Protein AF-A0A945SU38-F1 (afdb_monomer_lite)

Radius of gyration: 23.71 Å; chains: 1; bounding box: 66×32×72 Å

Structure (mmCIF, N/CA/C/O backbone):
data_AF-A0A945SU38-F1
#
_entry.id   AF-A0A945SU38-F1
#
loop_
_atom_site.group_PDB
_atom_site.id
_atom_site.type_symbol
_atom_site.label_atom_id
_atom_site.label_alt_id
_atom_site.label_comp_id
_atom_site.label_asym_id
_atom_site.label_entity_id
_atom_site.label_seq_id
_atom_site.pdbx_PDB_ins_code
_atom_site.Cartn_x
_atom_site.Cartn_y
_atom_site.Cartn_z
_atom_site.occupancy
_atom_site.B_iso_or_equiv
_atom_site.auth_seq_id
_atom_site.auth_comp_id
_atom_site.auth_asym_id
_atom_site.auth_atom_id
_atom_site.pdbx_PDB_model_num
ATOM 1 N N . LEU A 1 1 ? 12.586 0.109 9.375 1.00 73.56 1 LEU A N 1
ATOM 2 C CA . LEU A 1 1 ? 11.855 -1.048 8.791 1.00 73.56 1 LEU A CA 1
ATOM 3 C C . LEU A 1 1 ? 10.737 -1.451 9.743 1.00 73.56 1 LEU A C 1
ATOM 5 O O . LEU A 1 1 ? 11.030 -1.675 10.912 1.00 73.56 1 LEU A O 1
ATOM 9 N N . ALA A 1 2 ? 9.494 -1.556 9.264 1.00 82.56 2 ALA A N 1
ATOM 10 C CA . ALA A 1 2 ? 8.309 -1.720 10.116 1.00 82.56 2 ALA A CA 1
ATOM 11 C C . ALA A 1 2 ? 8.380 -2.926 11.078 1.00 82.56 2 ALA A C 1
ATOM 13 O O . ALA A 1 2 ? 8.152 -2.766 12.270 1.00 82.56 2 ALA A O 1
ATOM 14 N N . ASN A 1 3 ? 8.814 -4.101 10.603 1.00 87.81 3 ASN A N 1
ATOM 15 C CA . ASN A 1 3 ? 8.946 -5.307 11.443 1.00 87.81 3 ASN A CA 1
ATOM 16 C C . ASN A 1 3 ? 10.074 -5.239 12.494 1.00 87.81 3 ASN A C 1
ATOM 18 O O . ASN A 1 3 ? 10.156 -6.114 13.349 1.00 87.81 3 ASN A O 1
ATOM 22 N N . LEU A 1 4 ? 10.951 -4.231 12.431 1.00 87.31 4 LEU A N 1
ATOM 23 C CA . LEU A 1 4 ? 12.002 -3.990 13.429 1.00 87.31 4 LEU A CA 1
ATOM 24 C C . LEU A 1 4 ? 11.643 -2.852 14.394 1.00 87.31 4 LEU A C 1
ATOM 26 O O . LEU A 1 4 ? 12.387 -2.609 15.340 1.00 87.31 4 LEU A O 1
ATOM 30 N N . ASN A 1 5 ? 10.534 -2.142 14.162 1.00 89.69 5 ASN A N 1
ATOM 31 C CA . ASN A 1 5 ? 10.058 -1.113 15.076 1.00 89.69 5 ASN A CA 1
ATOM 32 C C . ASN A 1 5 ? 9.387 -1.799 16.286 1.00 89.69 5 ASN A C 1
ATOM 34 O O . ASN A 1 5 ? 8.390 -2.498 16.091 1.00 89.69 5 ASN A O 1
ATOM 38 N N . PRO A 1 6 ? 9.878 -1.606 17.528 1.00 89.12 6 PRO A N 1
ATOM 39 C CA . PRO A 1 6 ? 9.329 -2.278 18.709 1.00 89.12 6 PRO A CA 1
ATOM 40 C C . PRO A 1 6 ? 7.849 -1.970 18.962 1.00 89.12 6 PRO A C 1
ATOM 42 O O . PRO A 1 6 ? 7.103 -2.848 19.391 1.00 89.12 6 PRO A O 1
ATOM 45 N N . VAL A 1 7 ? 7.415 -0.740 18.668 1.00 89.06 7 VAL A N 1
ATOM 46 C CA . VAL A 1 7 ? 6.019 -0.313 18.827 1.00 89.06 7 VAL A CA 1
ATOM 47 C C . VAL A 1 7 ? 5.135 -1.071 17.844 1.00 89.06 7 VAL A C 1
ATOM 49 O O . VAL A 1 7 ? 4.138 -1.664 18.241 1.00 89.06 7 VAL A O 1
ATOM 52 N N . LEU A 1 8 ? 5.537 -1.148 16.577 1.00 91.25 8 LEU A N 1
ATOM 53 C CA . LEU A 1 8 ? 4.776 -1.880 15.564 1.00 91.25 8 LEU A CA 1
ATOM 54 C C . LEU A 1 8 ? 4.794 -3.394 15.781 1.00 91.25 8 LEU A C 1
ATOM 56 O O . LEU A 1 8 ? 3.782 -4.053 15.552 1.00 91.25 8 LEU A O 1
ATOM 60 N N . ALA A 1 9 ? 5.913 -3.942 16.255 1.00 89.62 9 ALA A N 1
ATOM 61 C CA . ALA A 1 9 ? 6.022 -5.354 16.609 1.00 89.62 9 ALA A CA 1
ATOM 62 C C . ALA A 1 9 ? 5.102 -5.721 17.789 1.00 89.62 9 ALA A C 1
ATOM 64 O O . ALA A 1 9 ? 4.536 -6.814 17.817 1.00 89.62 9 ALA A O 1
ATOM 65 N N . SER A 1 10 ? 4.899 -4.795 18.735 1.00 90.06 10 SER A N 1
ATOM 66 C CA . SER A 1 10 ? 4.003 -4.998 19.883 1.00 90.06 10 SER A CA 1
ATOM 67 C C . SER A 1 10 ? 2.527 -5.153 19.503 1.00 90.06 10 SER A C 1
ATOM 69 O O . SER A 1 10 ? 1.753 -5.687 20.293 1.00 90.06 10 SER A O 1
ATOM 71 N N . LEU A 1 11 ? 2.144 -4.771 18.277 1.00 90.31 11 LEU A N 1
ATOM 72 C CA . LEU A 1 11 ? 0.794 -4.980 17.748 1.00 90.31 11 LEU A CA 1
ATOM 73 C C . LEU A 1 11 ? 0.501 -6.453 17.416 1.00 90.31 11 LEU A C 1
ATOM 75 O O . LEU A 1 11 ? -0.613 -6.776 17.013 1.00 90.31 11 LEU A O 1
ATOM 79 N N . GLY A 1 12 ? 1.485 -7.350 17.555 1.00 90.62 12 GLY A N 1
ATOM 80 C CA . GLY A 1 12 ? 1.289 -8.785 17.345 1.00 90.62 12 GLY A CA 1
ATOM 81 C C . GLY A 1 12 ? 0.965 -9.146 15.893 1.00 90.62 12 GLY A C 1
ATOM 82 O O . GLY A 1 12 ? 0.303 -10.149 15.639 1.00 90.62 12 GLY A O 1
ATOM 83 N N . THR A 1 13 ? 1.415 -8.325 14.943 1.00 92.62 13 THR A N 1
ATOM 84 C CA . THR A 1 13 ? 1.175 -8.492 13.507 1.00 92.62 13 THR A CA 1
ATOM 85 C C . THR A 1 13 ? 2.484 -8.451 12.724 1.00 92.62 13 THR A C 1
ATOM 87 O O . THR A 1 13 ? 3.542 -8.109 13.254 1.00 92.62 13 THR A O 1
ATOM 90 N N . THR A 1 14 ? 2.409 -8.789 11.441 1.00 93.00 14 THR A N 1
ATOM 91 C CA . THR A 1 14 ? 3.514 -8.608 10.496 1.00 93.00 14 THR A CA 1
ATOM 92 C C . THR A 1 14 ? 3.165 -7.512 9.507 1.00 93.00 14 THR A C 1
ATOM 94 O O . THR A 1 14 ? 2.003 -7.335 9.146 1.00 93.00 14 THR A O 1
ATOM 97 N N . TRP A 1 15 ? 4.184 -6.782 9.075 1.00 95.56 15 TRP A N 1
ATOM 98 C CA . TRP A 1 15 ? 4.076 -5.731 8.078 1.00 95.56 15 TRP A CA 1
ATOM 99 C C . TRP A 1 15 ? 4.649 -6.217 6.757 1.00 95.56 15 TRP A C 1
ATOM 101 O O . TRP A 1 15 ? 5.774 -6.723 6.698 1.00 95.56 15 TRP A O 1
ATOM 111 N N . THR A 1 16 ? 3.874 -6.041 5.695 1.00 97.06 16 THR A N 1
ATOM 112 C CA . THR A 1 16 ? 4.233 -6.431 4.331 1.00 97.06 16 THR A CA 1
ATOM 113 C C . THR A 1 16 ? 4.278 -5.204 3.437 1.00 97.06 16 THR A C 1
ATOM 115 O O . THR A 1 16 ? 3.488 -4.276 3.599 1.00 97.06 16 THR A O 1
ATOM 118 N N . ALA A 1 17 ? 5.229 -5.174 2.504 1.00 97.38 17 ALA A N 1
ATOM 119 C CA . ALA A 1 17 ? 5.338 -4.067 1.567 1.00 97.38 17 ALA A CA 1
ATOM 120 C C . ALA A 1 17 ? 4.184 -4.095 0.553 1.00 97.38 17 ALA A C 1
ATOM 122 O O . ALA A 1 17 ? 3.874 -5.152 -0.010 1.00 97.38 17 ALA A O 1
ATOM 123 N N . ILE A 1 18 ? 3.599 -2.933 0.256 1.00 98.06 18 ILE A N 1
ATOM 124 C CA . ILE A 1 18 ? 2.641 -2.792 -0.849 1.00 98.06 18 ILE A CA 1
ATOM 125 C C . ILE A 1 18 ? 3.431 -2.598 -2.144 1.00 98.06 18 ILE A C 1
ATOM 127 O O . ILE A 1 18 ? 3.561 -1.495 -2.672 1.00 98.06 18 ILE A O 1
ATOM 131 N N . ALA A 1 19 ? 4.016 -3.689 -2.631 1.00 97.69 19 ALA A N 1
ATOM 132 C CA . ALA A 1 19 ? 4.803 -3.674 -3.847 1.00 97.69 19 ALA A CA 1
ATOM 133 C C . ALA A 1 19 ? 4.754 -5.010 -4.590 1.00 97.69 19 ALA A C 1
ATOM 135 O O . ALA A 1 19 ? 4.467 -6.053 -4.001 1.00 97.69 19 ALA A O 1
ATOM 136 N N . SER A 1 20 ? 5.050 -4.964 -5.887 1.00 98.31 20 SER A N 1
ATOM 137 C CA . SER A 1 20 ? 5.103 -6.140 -6.747 1.00 98.31 20 SER A CA 1
ATOM 138 C C . SER A 1 20 ? 6.515 -6.387 -7.263 1.00 98.31 20 SER A C 1
ATOM 140 O O . SER A 1 20 ? 7.242 -5.456 -7.616 1.00 98.31 20 SER A O 1
ATOM 142 N N . THR A 1 21 ? 6.864 -7.664 -7.359 1.00 96.94 21 THR A N 1
ATOM 143 C CA . THR A 1 21 ? 8.070 -8.173 -8.017 1.00 96.94 21 THR A CA 1
ATOM 144 C C . THR A 1 21 ? 7.682 -8.928 -9.291 1.00 96.94 21 THR A C 1
ATOM 146 O O . THR A 1 21 ? 6.530 -8.895 -9.728 1.00 96.94 21 THR A O 1
ATOM 149 N N . GLU A 1 22 ? 8.641 -9.618 -9.907 1.00 96.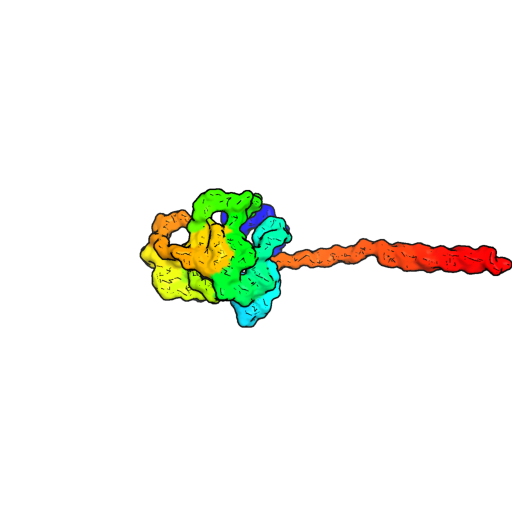06 22 GLU A N 1
ATOM 150 C CA . GLU A 1 22 ? 8.383 -10.520 -11.031 1.00 96.06 22 GLU A CA 1
ATOM 151 C C . GLU A 1 22 ? 7.395 -11.638 -10.720 1.00 96.06 22 GLU A C 1
ATOM 153 O O . GLU A 1 22 ? 6.516 -11.926 -11.530 1.00 96.06 22 GLU A O 1
ATOM 158 N N . THR A 1 23 ? 7.515 -12.248 -9.549 1.00 95.75 23 THR A N 1
ATOM 159 C CA . THR A 1 23 ? 6.766 -13.461 -9.214 1.00 95.75 23 THR A CA 1
ATOM 160 C C . THR A 1 23 ? 5.627 -13.210 -8.236 1.00 95.75 23 THR A C 1
ATOM 162 O O . THR A 1 23 ? 4.759 -14.068 -8.082 1.00 95.75 23 THR A O 1
ATOM 165 N N . VAL A 1 24 ? 5.597 -12.044 -7.582 1.00 97.75 24 VAL A N 1
ATOM 166 C CA . VAL A 1 24 ? 4.624 -11.741 -6.530 1.00 97.75 24 VAL A CA 1
ATOM 167 C C . VAL A 1 24 ? 3.949 -10.400 -6.794 1.00 97.75 24 VAL A C 1
ATOM 169 O O . VAL A 1 24 ? 4.589 -9.354 -6.837 1.00 97.75 24 VAL A O 1
ATOM 172 N N . ASN A 1 25 ? 2.624 -10.438 -6.930 1.00 98.31 25 ASN A N 1
ATOM 173 C CA . ASN A 1 25 ? 1.772 -9.253 -7.008 1.00 98.31 25 ASN A CA 1
ATOM 174 C C . ASN A 1 25 ? 1.563 -8.639 -5.616 1.00 98.31 25 ASN A C 1
ATOM 176 O O . ASN A 1 25 ? 1.359 -9.380 -4.653 1.00 98.31 25 ASN A O 1
ATOM 180 N N . ALA A 1 26 ? 1.475 -7.312 -5.517 1.00 98.44 26 ALA A N 1
ATOM 181 C CA . ALA A 1 26 ? 1.244 -6.605 -4.254 1.00 98.44 26 ALA A CA 1
ATOM 182 C C . ALA A 1 26 ? -0.015 -7.090 -3.526 1.00 98.44 26 ALA A C 1
ATOM 184 O O . ALA A 1 26 ? 0.027 -7.347 -2.323 1.00 98.44 26 ALA A O 1
ATOM 185 N N . ARG A 1 27 ? -1.121 -7.303 -4.251 1.00 98.06 27 ARG A N 1
ATOM 186 C CA . ARG A 1 27 ? -2.372 -7.810 -3.658 1.00 98.06 27 ARG A CA 1
ATOM 187 C C . ARG A 1 27 ? -2.251 -9.221 -3.079 1.00 98.06 27 ARG A C 1
ATOM 189 O O . ARG A 1 27 ? -2.987 -9.577 -2.169 1.00 98.06 27 ARG A O 1
ATOM 196 N N . ALA A 1 28 ? -1.333 -10.029 -3.613 1.00 97.94 28 ALA A N 1
ATOM 197 C CA . ALA A 1 28 ? -1.034 -11.351 -3.071 1.00 97.94 28 ALA A CA 1
ATOM 198 C C . ALA A 1 28 ? -0.076 -11.244 -1.875 1.00 97.94 28 ALA A C 1
ATOM 200 O O . ALA A 1 28 ? -0.327 -11.866 -0.849 1.00 97.94 28 ALA A O 1
ATOM 201 N N . ASN A 1 29 ? 0.964 -10.407 -1.977 1.00 97.62 29 ASN A N 1
ATOM 202 C CA . ASN A 1 29 ? 1.945 -10.169 -0.912 1.00 97.62 29 ASN A CA 1
ATOM 203 C C . ASN A 1 29 ? 1.309 -9.650 0.386 1.00 97.62 29 ASN A C 1
ATOM 205 O O . ASN A 1 29 ? 1.763 -9.967 1.478 1.00 97.62 29 ASN A O 1
ATOM 209 N N . THR A 1 30 ? 0.253 -8.852 0.246 1.00 97.62 30 THR A N 1
ATOM 210 C CA . THR A 1 30 ? -0.444 -8.181 1.352 1.00 97.62 30 THR A CA 1
ATOM 211 C C . THR A 1 30 ? -1.711 -8.911 1.806 1.00 97.62 30 THR A C 1
ATOM 213 O O . THR A 1 30 ? -2.411 -8.420 2.683 1.00 97.62 30 THR A O 1
ATOM 216 N N . ALA A 1 31 ? -2.034 -10.069 1.212 1.00 97.38 31 ALA A N 1
ATOM 217 C CA . ALA A 1 31 ? -3.287 -10.797 1.445 1.00 97.38 31 ALA A CA 1
ATOM 218 C C . ALA A 1 31 ? -4.563 -9.944 1.242 1.00 97.38 31 ALA A C 1
ATOM 220 O O . ALA A 1 31 ? -5.577 -10.149 1.910 1.00 97.38 31 ALA A O 1
ATOM 221 N N . THR A 1 32 ? -4.526 -9.013 0.284 1.00 97.88 32 THR A N 1
ATOM 222 C CA . THR A 1 32 ? -5.630 -8.096 -0.053 1.00 97.88 32 THR A CA 1
ATOM 223 C C . THR A 1 32 ? -6.259 -8.405 -1.415 1.00 97.88 32 THR A C 1
ATOM 225 O O . THR A 1 32 ? -6.860 -7.543 -2.054 1.00 97.88 32 THR A O 1
ATOM 228 N N . HIS A 1 33 ? -6.121 -9.628 -1.928 1.00 97.38 33 HIS A N 1
ATOM 229 C CA . HIS A 1 33 ? -6.711 -9.990 -3.211 1.00 97.38 33 HIS A CA 1
ATOM 230 C C . HIS A 1 33 ? -8.253 -9.979 -3.108 1.00 97.38 33 HIS A C 1
ATOM 232 O O . HIS A 1 33 ? -8.800 -10.804 -2.376 1.00 97.38 33 HIS A O 1
ATOM 238 N N . PRO A 1 34 ? -8.986 -9.178 -3.915 1.00 95.00 34 PRO A N 1
ATOM 239 C CA . PRO A 1 34 ? -10.436 -8.982 -3.744 1.00 95.00 34 PRO A CA 1
ATOM 240 C C . PRO A 1 34 ? -11.272 -10.269 -3.810 1.00 95.00 34 PRO A C 1
ATOM 242 O O . PRO A 1 34 ? -12.272 -10.414 -3.117 1.00 95.00 34 PRO A O 1
ATOM 245 N N . VAL A 1 35 ? -10.854 -11.214 -4.660 1.00 94.31 35 VAL A N 1
ATOM 246 C CA . VAL A 1 35 ? -11.500 -12.531 -4.797 1.00 94.31 35 VAL A CA 1
ATOM 247 C C . VAL A 1 35 ? -10.900 -13.579 -3.851 1.00 94.31 35 VAL A C 1
ATOM 249 O O . VAL A 1 35 ? -11.630 -14.198 -3.088 1.00 94.31 35 VAL A O 1
ATOM 252 N N . ALA A 1 36 ? -9.578 -13.788 -3.879 1.00 96.38 36 ALA A N 1
ATOM 253 C CA . ALA A 1 36 ? -8.942 -14.888 -3.149 1.00 96.38 36 ALA A CA 1
ATOM 254 C C . ALA A 1 36 ? -8.894 -14.693 -1.622 1.00 96.38 36 ALA A C 1
ATOM 256 O O . ALA A 1 36 ? -8.866 -15.679 -0.893 1.00 96.38 36 ALA A O 1
ATOM 257 N N . ASN A 1 37 ? -8.902 -13.448 -1.133 1.00 96.12 37 ASN A N 1
ATOM 258 C CA . ASN A 1 37 ? -8.904 -13.130 0.299 1.00 96.12 37 ASN A CA 1
ATOM 259 C C . ASN A 1 37 ? -10.274 -12.626 0.798 1.00 96.12 37 ASN A C 1
ATOM 261 O O . ASN A 1 37 ? -10.407 -12.261 1.964 1.00 96.12 37 ASN A O 1
ATOM 265 N N . GLY A 1 38 ? -11.294 -12.610 -0.068 1.00 94.25 38 GLY A N 1
ATOM 266 C CA . GLY A 1 38 ? -12.614 -12.058 0.234 1.00 94.25 38 GLY A CA 1
ATOM 267 C C . GLY A 1 38 ? -12.605 -10.538 0.430 1.00 94.25 38 GLY A C 1
ATOM 268 O O . GLY A 1 38 ? -11.661 -9.845 0.042 1.00 94.25 38 GLY A O 1
ATOM 269 N N . ALA A 1 39 ? -13.665 -10.021 1.059 1.00 94.25 39 ALA A N 1
ATOM 270 C CA . ALA A 1 39 ? -13.841 -8.585 1.283 1.00 94.25 39 ALA A CA 1
ATOM 271 C C . ALA A 1 39 ? -12.735 -7.965 2.158 1.00 94.25 39 ALA A C 1
ATOM 273 O O . ALA A 1 39 ? -12.419 -6.792 1.990 1.00 94.25 39 ALA A O 1
ATOM 274 N N . GLY A 1 40 ? -12.105 -8.740 3.043 1.00 94.25 40 GLY A N 1
ATOM 275 C CA . GLY A 1 40 ? -11.136 -8.216 4.006 1.00 94.25 40 GLY A CA 1
ATOM 276 C C . GLY A 1 40 ? -11.798 -7.407 5.124 1.00 94.25 40 GLY A C 1
ATOM 277 O O . GLY A 1 40 ? -12.985 -7.571 5.406 1.00 94.25 40 GLY A O 1
ATOM 278 N N . ALA A 1 41 ? -11.004 -6.559 5.771 1.00 95.19 41 ALA A N 1
ATOM 279 C CA . ALA A 1 41 ? -11.446 -5.592 6.772 1.00 95.19 41 ALA A CA 1
ATOM 280 C C . ALA A 1 41 ? -11.177 -4.167 6.257 1.00 95.19 41 ALA A C 1
ATOM 282 O O . ALA A 1 41 ? -10.329 -4.015 5.370 1.00 95.19 41 ALA A O 1
ATOM 283 N N . PRO A 1 42 ? -11.839 -3.130 6.803 1.00 97.38 42 PRO A N 1
ATOM 284 C CA . PRO A 1 42 ? -11.487 -1.757 6.480 1.00 97.38 42 PRO A CA 1
ATOM 285 C C . PRO A 1 42 ? -10.037 -1.469 6.879 1.00 97.38 42 PRO A C 1
ATOM 287 O O . PRO A 1 42 ? -9.547 -1.944 7.907 1.00 97.38 42 PRO A O 1
ATOM 290 N N . ILE A 1 43 ? -9.350 -0.708 6.039 1.00 98.12 43 ILE A N 1
ATOM 291 C CA . ILE A 1 43 ? -7.926 -0.424 6.166 1.00 98.12 43 ILE A CA 1
ATOM 292 C C . ILE A 1 43 ? -7.783 1.018 6.638 1.00 98.12 43 ILE A C 1
ATOM 294 O O . ILE A 1 43 ? -8.412 1.923 6.090 1.00 98.12 43 ILE A O 1
ATOM 298 N N . TYR A 1 44 ? -6.947 1.225 7.651 1.00 97.56 44 TYR A N 1
ATOM 299 C CA . TYR A 1 44 ? -6.720 2.518 8.287 1.00 97.56 44 TYR A CA 1
ATOM 300 C C . TYR A 1 44 ? -5.238 2.878 8.263 1.00 97.56 44 TYR A C 1
ATOM 302 O O . TYR A 1 44 ? -4.375 1.998 8.201 1.00 97.56 44 TYR A O 1
ATOM 310 N N . LEU A 1 45 ? -4.949 4.172 8.367 1.00 96.38 45 LEU A N 1
ATOM 311 C CA . LEU A 1 45 ? -3.631 4.634 8.770 1.00 96.38 45 LEU A CA 1
ATOM 312 C C . LEU A 1 45 ? -3.328 4.187 10.208 1.00 96.38 45 LEU A C 1
ATOM 314 O O . LEU A 1 45 ? -4.217 3.862 10.998 1.00 96.38 45 LEU A O 1
ATOM 318 N N . LEU A 1 46 ? -2.043 4.201 10.562 1.00 94.12 46 LEU A N 1
ATOM 319 C CA . LEU A 1 46 ? -1.558 3.851 11.901 1.00 94.12 46 LEU A CA 1
ATOM 320 C C . LEU A 1 46 ? -2.112 4.774 13.012 1.00 94.12 46 LEU A C 1
ATOM 322 O O . LEU A 1 46 ? -2.045 4.417 14.184 1.00 94.12 46 LEU A O 1
ATOM 326 N N . ASP A 1 47 ? -2.714 5.916 12.661 1.00 93.31 47 ASP A N 1
ATOM 327 C CA . ASP A 1 47 ? -3.437 6.787 13.597 1.00 93.31 47 ASP A CA 1
ATOM 328 C C . ASP A 1 47 ? -4.718 6.149 14.180 1.00 93.31 47 ASP A C 1
ATOM 330 O O . ASP A 1 47 ? -5.287 6.667 15.141 1.00 93.31 47 ASP A O 1
ATOM 334 N N . GLY A 1 48 ? -5.179 5.031 13.606 1.00 91.69 48 GLY A N 1
ATOM 335 C CA . GLY A 1 48 ? -6.346 4.276 14.055 1.00 91.69 48 GLY A CA 1
ATOM 336 C C . GLY A 1 48 ? -7.700 4.942 13.791 1.00 91.69 48 GLY A C 1
ATOM 337 O O . GLY A 1 48 ? -8.716 4.432 14.262 1.00 91.69 48 GLY A O 1
ATOM 338 N N . SER A 1 49 ? -7.746 6.060 13.062 1.00 94.62 49 SER A N 1
ATOM 339 C CA . SER A 1 49 ? -8.975 6.831 12.818 1.00 94.62 49 SER A CA 1
ATOM 340 C C . SER A 1 49 ? -9.189 7.209 11.353 1.00 94.62 49 SER A C 1
ATOM 342 O O . SER A 1 49 ? -10.335 7.273 10.901 1.00 94.62 49 SER A O 1
ATOM 344 N N . THR A 1 50 ? -8.116 7.382 10.583 1.00 97.19 50 THR A N 1
ATOM 345 C CA . THR A 1 50 ? -8.182 7.725 9.163 1.00 97.19 50 THR A CA 1
ATOM 346 C C . THR A 1 50 ? -8.299 6.455 8.335 1.00 97.19 50 THR A C 1
ATOM 348 O O . THR A 1 50 ? -7.347 5.690 8.191 1.00 97.19 50 THR A O 1
ATOM 351 N N . LYS A 1 51 ? -9.492 6.209 7.796 1.00 98.00 51 LYS A N 1
ATOM 352 C CA . LYS A 1 51 ? -9.777 5.067 6.921 1.00 98.00 51 LYS A CA 1
ATOM 353 C C . LYS A 1 51 ? -9.292 5.368 5.499 1.00 98.00 51 LYS A C 1
ATOM 355 O O . LYS A 1 51 ? -9.621 6.421 4.962 1.00 98.00 51 LYS A O 1
ATOM 360 N N . ILE A 1 52 ? -8.553 4.442 4.892 1.00 98.12 52 ILE A N 1
ATOM 361 C CA . ILE A 1 52 ? -8.046 4.568 3.515 1.00 98.12 52 ILE A CA 1
ATOM 362 C C . ILE A 1 52 ? -8.835 3.731 2.505 1.00 98.12 52 ILE A C 1
ATOM 364 O O . ILE A 1 52 ? -8.837 4.067 1.324 1.00 98.12 52 ILE A O 1
ATOM 368 N N . ALA A 1 53 ? -9.474 2.649 2.959 1.00 98.25 53 ALA A N 1
ATOM 369 C CA . ALA A 1 53 ? -10.318 1.793 2.133 1.00 98.25 53 ALA A CA 1
ATOM 370 C C . ALA A 1 53 ? -11.313 0.999 2.995 1.00 98.25 53 ALA A C 1
ATOM 372 O O . ALA A 1 53 ? -10.977 0.558 4.096 1.00 98.25 53 ALA A O 1
ATOM 373 N N . ASP A 1 54 ? -12.513 0.749 2.481 1.00 98.12 54 ASP A N 1
ATOM 374 C CA . ASP A 1 54 ? -13.546 -0.069 3.132 1.00 98.12 54 ASP A CA 1
ATOM 375 C C . ASP A 1 54 ? -13.285 -1.577 3.044 1.00 98.12 54 ASP A C 1
ATOM 377 O O . ASP A 1 54 ? -13.801 -2.358 3.846 1.00 98.12 54 ASP A O 1
ATOM 381 N N . SER A 1 55 ? -12.527 -2.012 2.038 1.00 97.62 55 SER A N 1
ATOM 382 C CA . SER A 1 55 ? -12.326 -3.428 1.730 1.00 97.62 55 SER A CA 1
ATOM 383 C C . SER A 1 55 ? -11.097 -3.663 0.850 1.00 97.62 55 SER A C 1
ATOM 385 O O . SER A 1 55 ? -10.543 -2.741 0.252 1.00 97.62 55 SER A O 1
ATOM 387 N N . ASN A 1 56 ? -10.731 -4.933 0.675 1.00 98.06 56 ASN A N 1
ATOM 388 C CA . ASN A 1 56 ? -9.735 -5.372 -0.303 1.00 98.06 56 ASN A CA 1
ATOM 389 C C . ASN A 1 56 ? -10.082 -4.928 -1.734 1.00 98.06 56 ASN A C 1
ATOM 391 O O . ASN A 1 56 ? -9.200 -4.563 -2.505 1.00 98.06 56 ASN A O 1
ATOM 395 N N . ALA A 1 57 ? -11.365 -4.982 -2.112 1.00 97.94 57 ALA A N 1
ATOM 396 C CA . ALA A 1 57 ? -11.814 -4.548 -3.434 1.00 97.94 57 ALA A CA 1
ATOM 397 C C . ALA A 1 57 ? -11.674 -3.033 -3.607 1.00 97.94 57 ALA A C 1
ATOM 399 O O . ALA A 1 57 ? -11.277 -2.576 -4.676 1.00 97.94 57 ALA A O 1
ATOM 400 N N . ASP A 1 58 ? -11.966 -2.288 -2.545 1.00 98.00 58 ASP A N 1
ATOM 401 C CA . ASP A 1 58 ? -11.882 -0.835 -2.526 1.00 98.00 58 ASP A CA 1
ATOM 402 C C . ASP A 1 58 ? -10.430 -0.343 -2.629 1.00 98.00 58 ASP A C 1
ATOM 404 O O . ASP A 1 58 ? -10.126 0.473 -3.495 1.00 98.00 58 ASP A O 1
ATOM 408 N N . LEU A 1 59 ? -9.498 -0.966 -1.892 1.00 98.19 59 LEU A N 1
ATOM 409 C CA . LEU A 1 59 ? -8.059 -0.669 -1.975 1.00 98.19 59 LEU A CA 1
ATOM 410 C C . LEU A 1 59 ? -7.521 -0.718 -3.418 1.00 98.19 59 LEU A C 1
ATOM 412 O O . LEU A 1 59 ? -6.686 0.094 -3.815 1.00 98.19 59 LEU A O 1
ATOM 416 N N . TRP A 1 60 ? -8.001 -1.679 -4.214 1.00 97.81 60 TRP A N 1
ATOM 417 C CA . TRP A 1 60 ? -7.562 -1.913 -5.595 1.00 97.81 60 TRP A CA 1
ATOM 418 C C . TRP A 1 60 ? -8.549 -1.397 -6.655 1.00 97.81 60 TRP A C 1
ATOM 420 O O . TRP A 1 60 ? -8.404 -1.725 -7.836 1.00 97.81 60 TRP A O 1
ATOM 430 N N . SER A 1 61 ? -9.549 -0.602 -6.255 1.00 95.50 61 SER A N 1
ATOM 431 C CA . SER A 1 61 ? -10.543 0.009 -7.153 1.00 95.50 61 SER A CA 1
ATOM 432 C C . SER A 1 61 ? -9.950 1.156 -7.973 1.00 95.50 61 SER A C 1
ATOM 434 O O . SER A 1 61 ? -10.401 1.461 -9.078 1.00 95.50 61 SER A O 1
ATOM 436 N N . GLY A 1 62 ? -8.889 1.759 -7.431 1.00 94.25 62 GLY A N 1
ATOM 437 C CA . GLY A 1 62 ? -8.149 2.847 -8.033 1.00 94.25 62 GLY A CA 1
ATOM 438 C C . GLY A 1 62 ? -8.326 4.210 -7.391 1.00 94.25 62 GLY A C 1
ATOM 439 O O . GLY A 1 62 ? -7.655 5.154 -7.819 1.00 94.25 62 GLY A O 1
ATOM 440 N N . THR A 1 63 ? -9.138 4.294 -6.351 1.00 96.69 63 THR A N 1
ATOM 441 C CA . THR A 1 63 ? -9.243 5.451 -5.468 1.00 96.69 63 THR A CA 1
ATOM 442 C C . THR A 1 63 ? -9.114 5.003 -4.019 1.00 96.69 63 THR A C 1
ATOM 444 O O . THR A 1 63 ? -9.498 3.887 -3.692 1.00 96.69 63 THR A O 1
ATOM 447 N N . LEU A 1 64 ? -8.562 5.871 -3.178 1.00 98.06 64 LEU A N 1
ATOM 448 C CA . LEU A 1 64 ? -8.527 5.744 -1.725 1.00 98.06 64 LEU A CA 1
ATOM 449 C C . LEU A 1 64 ? -9.445 6.795 -1.103 1.00 98.06 64 LEU A C 1
ATOM 451 O O . LEU A 1 64 ? -9.583 7.895 -1.646 1.00 98.06 64 LEU A O 1
ATOM 455 N N . ASP A 1 65 ? -9.989 6.485 0.068 1.00 98.31 65 ASP A N 1
ATOM 456 C CA . ASP A 1 65 ? -10.785 7.428 0.861 1.00 98.31 65 ASP A CA 1
ATOM 457 C C . ASP A 1 65 ? -9.925 8.551 1.464 1.00 98.31 65 ASP A C 1
ATOM 459 O O . ASP A 1 65 ? -10.386 9.680 1.641 1.00 98.31 65 ASP A O 1
ATOM 463 N N . ALA A 1 66 ? -8.655 8.252 1.745 1.00 97.19 66 ALA A N 1
ATOM 464 C CA . ALA A 1 66 ? -7.665 9.174 2.288 1.00 97.19 66 ALA A CA 1
ATOM 465 C C . ALA A 1 66 ? -6.256 8.833 1.761 1.00 97.19 66 ALA A C 1
ATOM 467 O O . ALA A 1 66 ? -6.005 7.680 1.391 1.00 97.19 66 ALA A O 1
ATOM 468 N N . PRO A 1 67 ? -5.336 9.814 1.684 1.00 96.25 67 PRO A N 1
ATOM 469 C CA . PRO A 1 67 ? -3.952 9.564 1.286 1.00 96.25 67 PRO A CA 1
ATOM 470 C C . PRO A 1 67 ? -3.221 8.664 2.294 1.00 96.25 67 PRO A C 1
ATOM 472 O O . PRO A 1 67 ? -3.607 8.556 3.456 1.00 96.25 67 PRO A O 1
ATOM 475 N N . ILE A 1 68 ? -2.134 8.028 1.847 1.00 95.94 68 ILE A N 1
ATOM 476 C CA . ILE A 1 68 ? -1.229 7.266 2.719 1.00 95.94 68 ILE A CA 1
ATOM 477 C C . ILE A 1 68 ? -0.020 8.152 3.031 1.00 95.94 68 ILE A C 1
ATOM 479 O O . ILE A 1 68 ? 1.027 8.040 2.390 1.00 95.94 68 ILE A O 1
ATOM 483 N N . ASP A 1 69 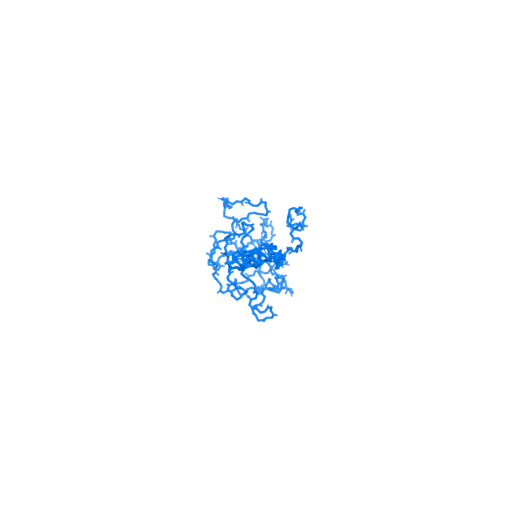? -0.187 9.063 3.991 1.00 94.88 69 ASP A N 1
ATOM 484 C CA . ASP A 1 69 ? 0.755 10.139 4.324 1.00 94.88 69 ASP A CA 1
ATOM 485 C C . ASP A 1 69 ? 1.153 10.172 5.813 1.00 94.88 69 ASP A C 1
ATOM 487 O O . ASP A 1 69 ? 1.304 11.235 6.422 1.00 94.88 69 ASP A O 1
ATOM 491 N N . LEU A 1 70 ? 1.380 8.986 6.382 1.00 93.94 70 LEU A N 1
ATOM 492 C CA . LEU A 1 70 ? 1.788 8.778 7.771 1.00 93.94 70 LEU A CA 1
ATOM 493 C C . LEU A 1 70 ? 3.043 7.895 7.831 1.00 93.94 70 LEU A C 1
ATOM 495 O O . LEU A 1 70 ? 3.082 6.825 7.221 1.00 93.94 70 LEU A O 1
ATOM 499 N N . TYR A 1 71 ? 4.061 8.343 8.567 1.00 91.81 71 TYR A N 1
ATOM 500 C CA . TYR A 1 71 ? 5.269 7.556 8.826 1.00 91.81 71 TYR A CA 1
ATOM 501 C C . TYR A 1 71 ? 5.015 6.422 9.825 1.00 91.81 71 TYR A C 1
ATOM 503 O O . TYR A 1 71 ? 4.055 6.434 10.598 1.00 91.81 71 TYR A O 1
ATOM 511 N N . GLU A 1 72 ? 5.921 5.445 9.860 1.00 90.19 72 GLU A N 1
ATOM 512 C CA . GLU A 1 72 ? 5.842 4.304 10.775 1.00 90.19 72 GLU A CA 1
ATOM 513 C C . GLU A 1 72 ? 5.976 4.678 12.262 1.00 90.19 72 GLU A C 1
ATOM 515 O O . GLU A 1 72 ? 5.705 3.848 13.131 1.00 90.19 72 GLU A O 1
ATOM 520 N N . ASP A 1 73 ? 6.434 5.896 12.556 1.00 89.00 73 ASP A N 1
ATOM 521 C CA . ASP A 1 73 ? 6.541 6.459 13.903 1.00 89.00 73 ASP A CA 1
ATOM 522 C C . ASP A 1 73 ? 5.308 7.288 14.314 1.00 89.00 73 ASP A C 1
ATOM 524 O O . ASP A 1 73 ? 5.257 7.798 15.432 1.00 89.00 73 ASP A O 1
ATOM 528 N N . GLY A 1 74 ? 4.306 7.397 13.433 1.00 88.81 74 GLY A N 1
ATOM 529 C CA . GLY A 1 74 ? 3.087 8.170 13.659 1.00 88.81 74 GLY A CA 1
ATOM 530 C C . GLY A 1 74 ? 3.180 9.647 13.263 1.00 88.81 74 GLY A C 1
ATOM 531 O O . GLY A 1 74 ? 2.230 10.394 13.494 1.00 88.81 74 GLY A O 1
ATOM 532 N N . THR A 1 75 ? 4.281 10.094 12.657 1.00 90.31 75 THR A N 1
ATOM 533 C CA . THR A 1 75 ? 4.416 11.476 12.177 1.00 90.31 75 THR A CA 1
ATOM 534 C C . THR A 1 75 ? 3.605 11.702 10.892 1.00 90.31 75 THR A C 1
ATOM 536 O O . THR A 1 75 ? 3.780 10.981 9.908 1.00 90.31 75 THR A O 1
ATOM 539 N N . SER A 1 76 ? 2.737 12.721 10.876 1.00 87.19 76 SER A N 1
ATOM 540 C CA . SER A 1 76 ? 1.910 13.129 9.723 1.00 87.19 76 SER A CA 1
ATOM 541 C C . SER A 1 76 ? 1.607 14.644 9.749 1.00 87.19 76 SER A C 1
ATOM 543 O O . SER A 1 76 ? 1.638 15.246 10.828 1.00 87.19 76 SER A O 1
ATOM 545 N N . PRO A 1 77 ? 1.320 15.278 8.591 1.00 82.38 77 PRO A N 1
ATOM 546 C CA . PRO A 1 77 ? 1.436 14.710 7.248 1.00 82.38 77 PRO A CA 1
ATOM 547 C C . PRO A 1 77 ? 2.895 14.659 6.797 1.00 82.38 77 PRO A C 1
ATOM 549 O O . PRO A 1 77 ? 3.736 15.454 7.225 1.00 82.38 77 PRO A O 1
ATOM 552 N N . ILE A 1 78 ? 3.200 13.736 5.892 1.00 86.88 78 ILE A N 1
ATOM 553 C CA . ILE A 1 78 ? 4.500 13.676 5.218 1.00 86.88 78 ILE A CA 1
ATOM 554 C C . ILE A 1 78 ? 4.701 14.973 4.407 1.00 86.88 78 ILE A C 1
ATOM 556 O O . ILE A 1 78 ? 4.159 15.137 3.314 1.00 86.88 78 ILE A O 1
ATOM 560 N N . SER A 1 79 ? 5.491 15.911 4.941 1.00 66.75 79 SER A N 1
ATOM 561 C CA . SER A 1 79 ? 5.550 17.310 4.474 1.00 66.75 79 SER A CA 1
ATOM 562 C C . SER A 1 79 ? 6.133 17.518 3.070 1.00 66.75 79 SER A C 1
ATOM 564 O O . SER A 1 79 ? 5.951 18.585 2.487 1.00 66.75 79 SER A O 1
ATOM 566 N N . ALA A 1 80 ? 6.825 16.517 2.518 1.00 69.25 80 ALA A N 1
ATOM 567 C CA . ALA A 1 80 ? 7.554 16.620 1.254 1.00 69.25 80 ALA A CA 1
ATOM 568 C C . ALA A 1 80 ? 6.926 15.842 0.084 1.00 69.25 80 ALA A C 1
ATOM 570 O O . ALA A 1 80 ? 7.539 15.793 -0.978 1.00 69.25 80 ALA A O 1
ATOM 571 N N . PHE A 1 81 ? 5.737 15.247 0.258 1.00 76.25 81 PHE A N 1
ATOM 572 C CA . PHE A 1 81 ? 5.081 14.402 -0.753 1.00 76.25 81 PHE A CA 1
ATOM 573 C C . PHE A 1 81 ? 6.026 13.335 -1.319 1.00 76.25 81 PHE A C 1
ATOM 575 O O . PHE A 1 81 ? 6.611 13.472 -2.398 1.00 76.25 81 PHE A O 1
ATOM 582 N N . LEU A 1 82 ? 6.210 12.265 -0.551 1.00 90.94 82 LEU A N 1
ATOM 583 C CA . LEU A 1 82 ? 7.213 11.262 -0.865 1.00 90.94 82 LEU A CA 1
ATOM 584 C C . LEU A 1 82 ? 6.822 10.448 -2.092 1.00 90.94 82 LEU A C 1
ATOM 586 O O . LEU A 1 82 ? 5.688 9.989 -2.240 1.00 90.94 82 LEU A O 1
ATOM 590 N N . THR A 1 83 ? 7.818 10.227 -2.943 1.00 94.75 83 THR A N 1
ATOM 591 C CA . THR A 1 83 ? 7.762 9.161 -3.936 1.00 94.75 83 THR A CA 1
ATOM 592 C C . THR A 1 83 ? 8.042 7.838 -3.232 1.00 94.75 83 THR A C 1
ATOM 594 O O . THR A 1 83 ? 8.896 7.750 -2.348 1.00 94.75 83 THR A O 1
ATOM 597 N N . VAL A 1 84 ? 7.278 6.816 -3.598 1.00 95.81 84 VAL A N 1
ATOM 598 C CA . VAL A 1 84 ? 7.296 5.508 -2.937 1.00 95.81 84 VAL A CA 1
ATOM 599 C C . VAL A 1 84 ? 7.361 4.406 -3.971 1.00 95.81 84 VAL A C 1
ATOM 601 O O . VAL A 1 84 ? 6.601 4.403 -4.935 1.00 95.81 84 VAL A O 1
ATOM 604 N N . TRP A 1 85 ? 8.261 3.453 -3.791 1.00 97.50 85 TRP A N 1
ATOM 605 C CA . TRP A 1 85 ? 8.362 2.306 -4.677 1.00 97.50 85 TRP A CA 1
ATOM 606 C C . TRP A 1 85 ? 7.119 1.425 -4.577 1.00 97.50 85 TRP A C 1
ATOM 608 O O . TRP A 1 85 ? 6.637 1.128 -3.487 1.00 97.50 85 TRP A O 1
ATOM 618 N N . THR A 1 86 ? 6.608 0.978 -5.723 1.00 97.19 86 THR A N 1
ATOM 619 C CA . THR A 1 86 ? 5.448 0.077 -5.756 1.00 97.19 86 THR A CA 1
ATOM 620 C C . THR A 1 86 ? 5.634 -1.039 -6.767 1.00 97.19 86 THR A C 1
ATOM 622 O O . THR A 1 86 ? 5.250 -2.175 -6.511 1.00 97.19 86 THR A O 1
ATOM 625 N N . GLY A 1 87 ? 6.188 -0.756 -7.947 1.00 97.19 87 GLY A N 1
ATOM 626 C CA . GLY A 1 87 ? 6.247 -1.718 -9.045 1.00 97.19 87 GLY A CA 1
ATOM 627 C C . GLY A 1 87 ? 4.877 -2.276 -9.464 1.00 97.19 87 GLY A C 1
ATOM 628 O O . GLY A 1 87 ? 4.797 -3.362 -10.034 1.00 97.19 87 GLY A O 1
ATOM 629 N N . THR A 1 88 ? 3.795 -1.573 -9.119 1.00 97.94 88 THR A N 1
ATOM 630 C CA . THR A 1 88 ? 2.431 -2.112 -9.071 1.00 97.94 88 THR A CA 1
ATOM 631 C C . THR A 1 88 ? 1.478 -1.213 -9.851 1.00 97.94 88 THR A C 1
ATOM 633 O O . THR A 1 88 ? 1.578 0.011 -9.799 1.00 97.94 88 THR A O 1
ATOM 636 N N . ILE A 1 89 ? 0.535 -1.811 -10.578 1.00 96.50 89 ILE A N 1
ATOM 637 C CA . ILE A 1 89 ? -0.579 -1.078 -11.189 1.00 96.50 89 ILE A CA 1
ATOM 638 C C . ILE A 1 89 ? -1.772 -1.008 -10.246 1.00 96.50 89 ILE A C 1
ATOM 640 O O . ILE A 1 89 ? -1.889 -1.763 -9.290 1.00 96.50 89 ILE A O 1
ATOM 644 N N . GLN A 1 90 ? -2.710 -0.136 -10.590 1.00 95.56 90 GLN A N 1
ATOM 645 C CA . GLN A 1 90 ? -3.887 0.212 -9.798 1.00 95.56 90 GLN A CA 1
ATOM 646 C C . GLN A 1 90 ? -4.708 -0.983 -9.276 1.00 95.56 90 GLN A C 1
ATOM 648 O O . GLN A 1 90 ? -5.274 -0.905 -8.196 1.00 95.56 90 GLN A O 1
ATOM 653 N N . THR A 1 91 ? -4.703 -2.115 -9.985 1.00 95.75 91 THR A N 1
ATOM 654 C CA . THR A 1 91 ? -5.419 -3.347 -9.608 1.00 95.75 91 THR A CA 1
ATOM 655 C C . THR A 1 91 ? -4.619 -4.291 -8.693 1.00 95.75 91 THR A C 1
ATOM 657 O O . THR A 1 91 ? -4.956 -5.477 -8.575 1.00 95.75 91 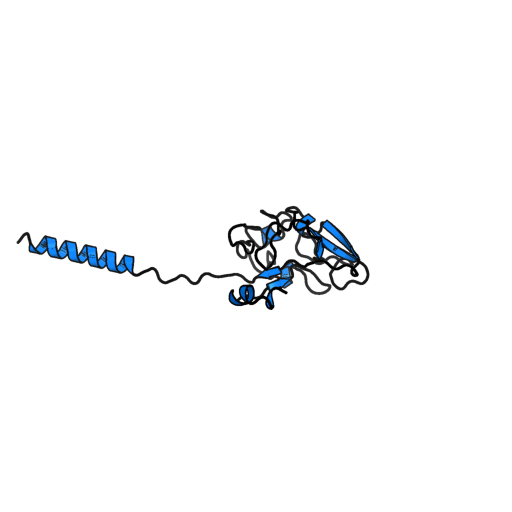THR A O 1
ATOM 660 N N . GLY A 1 92 ? -3.498 -3.821 -8.138 1.00 97.44 92 GLY A N 1
ATOM 661 C CA . GLY A 1 92 ? -2.609 -4.583 -7.257 1.00 97.44 92 GLY A CA 1
ATOM 662 C C . GLY A 1 92 ? -1.775 -5.657 -7.955 1.00 97.44 92 GLY A C 1
ATOM 663 O O . GLY A 1 92 ? -1.300 -6.584 -7.297 1.00 97.44 92 GLY A O 1
ATOM 664 N N . LEU A 1 93 ? -1.639 -5.564 -9.281 1.00 97.69 93 LEU A N 1
ATOM 665 C CA . LEU A 1 93 ? -0.842 -6.469 -10.111 1.00 97.69 93 LEU A CA 1
ATOM 666 C C . LEU A 1 93 ? 0.538 -5.875 -10.407 1.00 97.69 93 LEU A C 1
ATOM 668 O O . LEU A 1 93 ? 0.693 -4.654 -10.468 1.00 97.69 93 LEU A O 1
ATOM 672 N N . SER A 1 94 ? 1.519 -6.737 -10.654 1.00 97.00 94 SER A N 1
ATOM 673 C CA . SER A 1 94 ? 2.781 -6.340 -11.264 1.00 97.00 94 SER A CA 1
ATOM 674 C C . SER A 1 94 ? 2.549 -5.869 -12.701 1.00 97.00 94 SER A C 1
ATOM 676 O O . SER A 1 94 ? 1.548 -6.203 -13.343 1.00 97.00 94 SER A O 1
ATOM 678 N N . PHE A 1 95 ? 3.483 -5.073 -13.216 1.00 93.19 95 PHE A N 1
ATOM 679 C CA . PHE A 1 95 ? 3.521 -4.728 -14.632 1.00 93.19 95 PHE A CA 1
ATOM 680 C C . PHE A 1 95 ? 4.830 -5.220 -15.245 1.00 93.19 95 PHE A C 1
ATOM 682 O O . PHE A 1 95 ? 5.891 -4.951 -14.664 1.00 93.19 95 PHE A O 1
ATOM 689 N N . PRO A 1 96 ? 4.779 -5.897 -16.407 1.00 91.25 96 PRO A N 1
ATOM 690 C CA . PRO A 1 96 ? 5.980 -6.262 -17.139 1.00 91.25 96 PRO A CA 1
ATOM 691 C C . PRO A 1 96 ? 6.905 -5.053 -17.334 1.00 91.25 96 PRO A C 1
ATOM 693 O O . PRO A 1 96 ? 6.467 -3.972 -17.715 1.00 91.25 96 PRO A O 1
ATOM 696 N N . ASP A 1 97 ? 8.182 -5.224 -17.016 1.00 92.12 97 ASP A N 1
ATOM 697 C CA . ASP A 1 97 ? 9.262 -4.238 -17.152 1.00 92.12 97 ASP A CA 1
ATOM 698 C C . ASP A 1 97 ? 9.113 -2.965 -16.294 1.00 92.12 97 ASP A C 1
ATOM 700 O O . ASP A 1 97 ? 9.784 -1.956 -16.539 1.00 92.12 97 ASP A O 1
ATOM 704 N N . ARG A 1 98 ? 8.209 -2.966 -15.303 1.00 96.25 98 ARG A N 1
ATOM 705 C CA . ARG A 1 98 ? 8.028 -1.859 -14.340 1.00 96.25 98 ARG A CA 1
ATOM 706 C C . ARG A 1 98 ? 7.847 -2.329 -12.893 1.00 96.25 98 ARG A C 1
ATOM 708 O O . ARG A 1 98 ? 7.404 -1.542 -12.057 1.00 96.25 98 ARG A O 1
ATOM 715 N N . ARG A 1 99 ? 8.156 -3.590 -12.595 1.00 95.88 99 ARG A N 1
ATOM 716 C CA . ARG A 1 99 ? 8.091 -4.195 -11.253 1.00 95.88 99 ARG A CA 1
ATOM 717 C C . ARG A 1 99 ? 9.384 -3.959 -10.466 1.00 95.88 99 ARG A C 1
ATOM 719 O O . ARG A 1 99 ? 10.391 -3.534 -11.025 1.00 95.88 99 ARG A O 1
ATOM 726 N N . LEU A 1 100 ? 9.372 -4.204 -9.158 1.00 95.25 100 LEU A N 1
ATOM 727 C CA . LEU A 1 100 ? 10.613 -4.170 -8.382 1.00 95.25 100 LEU A CA 1
ATOM 728 C C . LEU A 1 100 ? 11.493 -5.376 -8.734 1.00 95.25 100 LEU A C 1
ATOM 730 O O . LEU A 1 100 ? 10.987 -6.475 -8.966 1.00 95.25 100 LEU A O 1
ATOM 734 N N . GLY A 1 101 ? 12.810 -5.156 -8.762 1.00 91.75 101 GLY A N 1
ATOM 735 C CA . GLY A 1 101 ? 13.795 -6.149 -9.209 1.00 91.75 101 GLY A CA 1
ATOM 736 C C . GLY A 1 101 ? 14.108 -6.104 -10.708 1.00 91.75 101 GLY A C 1
ATOM 737 O O . GLY A 1 101 ? 14.902 -6.912 -11.176 1.00 91.75 101 GLY A O 1
ATOM 738 N N . GLU A 1 102 ? 13.518 -5.161 -11.450 1.00 92.12 102 GLU A N 1
ATOM 739 C CA . GLU A 1 102 ? 13.919 -4.865 -12.830 1.00 92.12 102 GLU A CA 1
ATOM 740 C C . GLU A 1 102 ? 15.346 -4.311 -12.923 1.00 92.12 102 GLU A C 1
ATOM 742 O O . GLU A 1 102 ? 16.019 -4.083 -11.920 1.00 92.12 102 GLU A O 1
ATOM 747 N N . THR A 1 103 ? 15.832 -4.081 -14.143 1.00 86.38 103 THR A N 1
ATOM 748 C CA . THR A 1 103 ? 17.193 -3.555 -14.355 1.00 86.38 103 THR A CA 1
ATOM 749 C C . THR A 1 103 ? 17.249 -2.047 -14.578 1.00 86.38 103 THR A C 1
ATOM 751 O O . THR A 1 103 ? 18.263 -1.426 -14.271 1.00 86.38 103 THR A O 1
ATOM 754 N N . ALA A 1 104 ? 16.178 -1.439 -15.095 1.00 91.44 104 ALA A N 1
ATOM 755 C CA . ALA A 1 104 ? 16.184 -0.028 -15.480 1.00 91.44 104 ALA A CA 1
ATOM 756 C C . ALA A 1 104 ? 15.269 0.828 -14.601 1.00 91.44 104 ALA A C 1
ATOM 758 O O . ALA A 1 104 ? 15.717 1.788 -13.972 1.00 91.44 104 ALA A O 1
ATOM 759 N N . ILE A 1 105 ? 13.978 0.500 -14.581 1.00 96.25 105 ILE A N 1
ATOM 760 C CA . ILE A 1 105 ? 12.935 1.381 -14.060 1.00 96.25 105 ILE A CA 1
ATOM 761 C C . ILE A 1 105 ? 11.790 0.596 -13.430 1.00 96.25 105 ILE A C 1
ATOM 763 O O . ILE A 1 105 ? 11.457 -0.497 -13.881 1.00 96.25 105 ILE A O 1
ATOM 767 N N . ALA A 1 106 ? 11.143 1.195 -12.435 1.00 97.31 106 ALA A N 1
ATOM 768 C CA . ALA A 1 106 ? 9.943 0.652 -11.810 1.00 97.31 106 ALA A CA 1
ATOM 769 C C . ALA A 1 106 ? 8.881 1.729 -11.579 1.00 97.31 106 ALA A C 1
ATOM 771 O O . ALA A 1 106 ? 9.168 2.930 -11.594 1.00 97.31 106 ALA A O 1
ATOM 772 N N . TYR A 1 107 ? 7.637 1.293 -11.381 1.00 97.50 107 TYR A N 1
ATOM 773 C CA . TYR A 1 107 ? 6.572 2.193 -10.957 1.00 97.50 107 TYR A CA 1
ATOM 774 C C . TYR A 1 107 ? 6.763 2.655 -9.516 1.00 97.50 107 TYR A C 1
ATOM 776 O O . TYR A 1 107 ? 7.141 1.877 -8.634 1.00 97.50 107 TYR A O 1
ATOM 784 N N . ALA A 1 108 ? 6.450 3.926 -9.302 1.00 97.31 108 ALA A N 1
ATOM 785 C CA . ALA A 1 108 ? 6.365 4.531 -7.993 1.00 97.31 108 ALA A CA 1
ATOM 786 C C . ALA A 1 108 ? 5.047 5.291 -7.833 1.00 97.31 108 ALA A C 1
ATOM 788 O O . ALA A 1 108 ? 4.472 5.814 -8.795 1.00 97.31 108 ALA A O 1
ATOM 789 N N . GLY A 1 109 ? 4.587 5.339 -6.595 1.00 96.81 109 GLY A N 1
ATOM 790 C CA . GLY A 1 109 ? 3.439 6.092 -6.139 1.00 96.81 109 GLY A CA 1
ATOM 791 C C . GLY A 1 109 ? 3.823 7.421 -5.501 1.00 96.81 109 GLY A C 1
ATOM 792 O O . GLY A 1 109 ? 4.994 7.814 -5.495 1.00 96.81 109 GLY A O 1
ATOM 793 N N . ARG A 1 110 ? 2.821 8.093 -4.938 1.00 95.88 110 ARG A N 1
ATOM 794 C CA . ARG A 1 110 ? 2.970 9.344 -4.194 1.00 95.88 110 ARG A CA 1
ATOM 795 C C . ARG A 1 110 ? 2.060 9.373 -2.971 1.00 95.88 110 ARG A C 1
ATOM 797 O O . ARG A 1 110 ? 0.870 9.093 -3.093 1.00 95.88 110 ARG A O 1
ATOM 804 N N . THR A 1 111 ? 2.609 9.768 -1.822 1.00 95.94 111 THR A N 1
ATOM 805 C CA . THR A 1 111 ? 1.903 9.742 -0.526 1.00 95.94 111 THR A CA 1
ATOM 806 C C . THR A 1 111 ? 0.710 10.684 -0.434 1.00 95.94 111 THR A C 1
ATOM 808 O O . THR A 1 111 ? -0.211 10.399 0.312 1.00 95.94 111 THR A O 1
ATOM 811 N N . ASP A 1 112 ? 0.684 11.765 -1.213 1.00 94.62 112 ASP A N 1
ATOM 812 C CA . ASP A 1 112 ? -0.373 12.789 -1.220 1.00 94.62 112 ASP A CA 1
ATOM 813 C C . ASP A 1 112 ? -1.557 12.488 -2.144 1.00 94.62 112 ASP A C 1
ATOM 815 O O . ASP A 1 112 ? -2.481 13.290 -2.262 1.00 94.62 112 ASP A O 1
ATOM 819 N N . GLN A 1 113 ? -1.516 11.367 -2.858 1.00 95.94 113 GLN A N 1
ATOM 820 C CA . GLN A 1 113 ? -2.512 11.037 -3.868 1.00 95.94 113 GLN A CA 1
ATOM 821 C C . GLN A 1 113 ? -3.553 10.069 -3.302 1.00 95.94 113 GLN A C 1
ATOM 823 O O . GLN A 1 113 ? -3.219 9.134 -2.582 1.00 95.94 113 GLN A O 1
ATOM 828 N N . THR A 1 114 ? -4.814 10.263 -3.688 1.00 96.62 114 THR A N 1
ATOM 829 C CA . THR A 1 114 ? -5.917 9.326 -3.410 1.00 96.62 114 THR A CA 1
ATOM 830 C C . THR A 1 114 ? -6.381 8.594 -4.663 1.00 96.62 114 THR A C 1
ATOM 832 O O . THR A 1 114 ? -6.783 7.441 -4.592 1.00 96.62 114 THR A O 1
ATOM 835 N N . GLY A 1 115 ? -6.286 9.213 -5.844 1.00 96.31 115 GLY A N 1
ATOM 836 C CA . GLY A 1 115 ? -6.486 8.515 -7.119 1.00 96.31 115 GLY A CA 1
ATOM 837 C C . GLY A 1 115 ? -5.332 7.559 -7.441 1.00 96.31 115 GLY A C 1
ATOM 838 O O . GLY A 1 115 ? -4.372 7.452 -6.686 1.00 96.31 115 GLY A O 1
ATOM 839 N N . GLY A 1 116 ? -5.348 6.922 -8.615 1.00 96.44 116 GLY A N 1
ATOM 840 C CA . GLY A 1 116 ? -4.344 5.913 -9.009 1.00 96.44 116 GLY A CA 1
ATOM 841 C C . GLY A 1 116 ? -2.869 6.341 -8.949 1.00 96.44 116 GLY A C 1
ATOM 842 O O . GLY A 1 116 ? -1.984 5.488 -9.013 1.00 96.44 116 GLY A O 1
ATOM 843 N N . GLY A 1 117 ? -2.589 7.639 -8.789 1.00 96.81 117 GLY A N 1
ATOM 844 C CA . GLY A 1 117 ? -1.261 8.162 -8.480 1.00 96.81 117 GLY A CA 1
ATOM 845 C C . GLY A 1 117 ? -0.689 7.671 -7.144 1.00 96.81 117 GLY A C 1
ATOM 846 O O . GLY A 1 117 ? 0.529 7.615 -7.016 1.00 96.81 117 GLY A O 1
ATOM 847 N N . TRP A 1 118 ? -1.514 7.247 -6.183 1.00 96.81 118 TRP A N 1
ATOM 848 C CA . TRP A 1 118 ? -1.016 6.728 -4.903 1.00 96.81 118 TRP A CA 1
ATOM 849 C C . TRP A 1 118 ? -0.113 5.510 -5.104 1.00 96.81 118 TRP A C 1
ATOM 851 O O . TRP A 1 118 ? 0.899 5.384 -4.431 1.00 96.81 118 TRP A O 1
ATOM 861 N N . ILE A 1 119 ? -0.421 4.663 -6.093 1.00 97.69 119 ILE A N 1
ATOM 862 C CA . ILE A 1 119 ? 0.358 3.463 -6.421 1.00 97.69 119 ILE A CA 1
ATOM 863 C C . ILE A 1 119 ? 1.190 3.627 -7.698 1.00 97.69 119 ILE A C 1
ATOM 865 O O . ILE A 1 119 ? 2.257 3.031 -7.818 1.00 97.69 119 ILE A O 1
ATOM 869 N N . ARG A 1 120 ? 0.728 4.428 -8.667 1.00 96.38 120 ARG A N 1
ATOM 870 C CA . ARG A 1 120 ? 1.350 4.555 -9.993 1.00 96.38 120 ARG A CA 1
ATOM 871 C C . ARG A 1 120 ? 1.312 5.9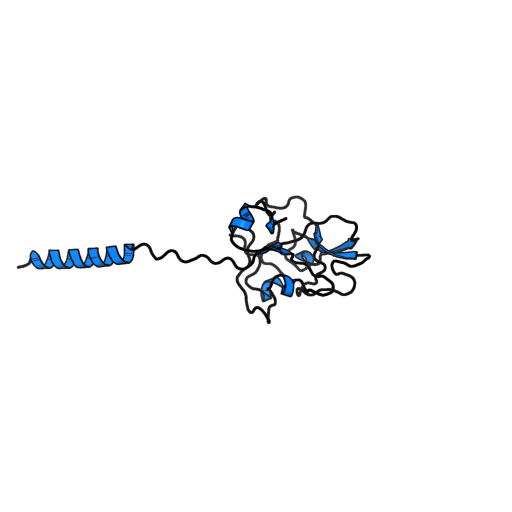97 -10.502 1.00 96.38 120 ARG A C 1
ATOM 873 O O . ARG A 1 120 ? 0.570 6.319 -11.432 1.00 96.38 120 ARG A O 1
ATOM 880 N N . ASN A 1 121 ? 2.127 6.858 -9.903 1.00 96.06 121 ASN A N 1
ATOM 881 C CA . ASN A 1 121 ? 2.303 8.250 -10.320 1.00 96.06 121 ASN A CA 1
ATOM 882 C C . ASN A 1 121 ? 3.412 8.420 -11.363 1.00 96.06 121 ASN A C 1
ATOM 884 O O . ASN A 1 121 ? 3.252 9.176 -12.317 1.00 96.06 121 ASN A O 1
ATOM 888 N N . SER A 1 122 ? 4.533 7.726 -11.178 1.00 95.88 122 SER A N 1
ATOM 889 C CA . SER A 1 122 ? 5.750 7.959 -11.949 1.00 95.88 122 SER A CA 1
ATOM 890 C C . SER A 1 122 ? 6.506 6.664 -12.229 1.00 95.88 122 SER A C 1
ATOM 892 O O . SER A 1 122 ? 6.208 5.596 -11.687 1.00 95.88 122 SER A O 1
ATOM 894 N N . VAL A 1 123 ? 7.471 6.760 -13.139 1.00 96.75 123 VAL A N 1
ATOM 895 C CA . VAL A 1 123 ? 8.410 5.693 -13.474 1.00 96.75 123 VAL A CA 1
ATOM 896 C C . VAL A 1 123 ? 9.794 6.212 -13.133 1.00 96.75 123 VAL A C 1
ATOM 898 O O . VAL A 1 123 ? 10.209 7.232 -13.678 1.00 96.75 123 VAL A O 1
ATOM 901 N N . ASN A 1 124 ? 10.488 5.532 -12.228 1.00 96.25 124 ASN A N 1
ATOM 902 C CA . ASN A 1 124 ? 11.752 6.011 -11.677 1.00 96.25 124 ASN A CA 1
ATOM 903 C C . ASN A 1 124 ? 12.861 4.995 -11.922 1.00 96.25 124 ASN A C 1
ATOM 905 O O . ASN A 1 124 ? 12.599 3.795 -12.027 1.00 96.25 124 ASN A O 1
ATOM 909 N N . ALA A 1 125 ? 14.098 5.485 -12.003 1.00 94.69 125 ALA A N 1
ATOM 910 C CA . ALA A 1 125 ? 15.281 4.646 -12.134 1.00 94.69 125 ALA A CA 1
ATOM 911 C C . ALA A 1 125 ? 15.569 3.912 -10.821 1.00 94.69 125 ALA A C 1
ATOM 913 O O . ALA A 1 125 ? 15.542 4.516 -9.752 1.00 94.69 125 ALA A O 1
ATOM 914 N N . LEU A 1 126 ? 15.897 2.623 -10.901 1.00 85.38 126 LEU A N 1
ATOM 915 C CA . LEU A 1 126 ? 16.097 1.774 -9.717 1.00 85.38 126 LEU A CA 1
ATOM 916 C C . LEU A 1 126 ? 17.333 2.126 -8.875 1.00 85.38 126 LEU A C 1
ATOM 918 O O . LEU A 1 126 ? 17.474 1.626 -7.766 1.00 85.38 126 LEU A O 1
ATOM 922 N N . GLY A 1 127 ? 18.202 3.011 -9.371 1.00 85.62 127 GLY A N 1
ATOM 923 C CA . GLY A 1 127 ? 19.299 3.594 -8.593 1.00 85.62 127 GLY A CA 1
ATOM 924 C C . GLY A 1 127 ? 18.869 4.704 -7.625 1.00 85.62 127 GLY A C 1
ATOM 925 O O . GLY A 1 127 ? 19.723 5.268 -6.951 1.00 85.62 127 GLY A O 1
ATOM 926 N N . GLN A 1 128 ? 17.581 5.059 -7.582 1.00 91.00 128 GLN A N 1
ATOM 927 C CA . GLN A 1 128 ? 17.057 6.061 -6.657 1.00 91.00 128 GLN A CA 1
ATOM 928 C C . GLN A 1 128 ? 16.538 5.431 -5.362 1.00 91.00 128 GLN A C 1
ATOM 930 O O . GLN A 1 128 ? 15.847 4.409 -5.373 1.00 91.00 128 GLN A O 1
ATOM 935 N N . GLU A 1 129 ? 16.821 6.097 -4.247 1.00 91.56 129 GLU A N 1
ATOM 936 C CA . GLU A 1 129 ? 16.280 5.737 -2.941 1.00 91.56 129 GLU A CA 1
ATOM 937 C C . GLU A 1 129 ? 14.873 6.318 -2.784 1.00 91.56 129 GLU A C 1
ATOM 939 O O . GLU A 1 129 ? 14.686 7.533 -2.799 1.00 91.56 129 GLU A O 1
ATOM 944 N N . HIS A 1 130 ? 13.885 5.437 -2.622 1.00 93.38 130 HIS A N 1
ATOM 945 C CA . HIS A 1 130 ? 12.508 5.802 -2.292 1.00 93.38 130 HIS A CA 1
ATOM 946 C C . HIS A 1 130 ? 11.975 4.867 -1.206 1.00 93.38 130 HIS A C 1
ATOM 948 O O . HIS A 1 130 ? 12.413 3.719 -1.085 1.00 93.38 130 HIS A O 1
ATOM 954 N N . SER A 1 131 ? 11.014 5.356 -0.424 1.00 93.06 131 SER A N 1
ATOM 955 C CA . SER A 1 131 ? 10.362 4.576 0.632 1.00 93.06 131 SER A CA 1
ATOM 956 C C . SER A 1 131 ? 9.416 3.516 0.059 1.00 93.06 131 SER A C 1
ATOM 958 O O . SER A 1 131 ? 9.080 3.526 -1.123 1.00 93.06 131 SER A O 1
ATOM 960 N N . LEU A 1 132 ? 8.948 2.604 0.910 1.00 94.69 132 LEU A N 1
ATOM 961 C CA . LEU A 1 132 ? 7.895 1.638 0.592 1.00 94.69 132 LEU A CA 1
ATOM 962 C C . LEU A 1 132 ? 6.693 1.895 1.494 1.00 94.69 132 LEU A C 1
ATOM 964 O O . LEU A 1 132 ? 6.861 2.196 2.676 1.00 94.69 132 LEU A O 1
ATOM 968 N N . TYR A 1 133 ? 5.491 1.684 0.968 1.00 96.56 133 TYR A N 1
ATOM 969 C CA . TYR A 1 133 ? 4.330 1.491 1.827 1.00 96.56 133 TYR A CA 1
ATOM 970 C C . TYR A 1 133 ? 4.404 0.150 2.540 1.00 96.56 133 TYR A C 1
ATOM 972 O O . TYR A 1 133 ? 4.879 -0.839 1.974 1.00 96.56 133 TYR A O 1
ATOM 980 N N . ALA A 1 134 ? 3.845 0.106 3.743 1.00 96.00 134 ALA A N 1
ATOM 981 C CA . ALA A 1 134 ? 3.653 -1.119 4.494 1.00 96.00 134 ALA A CA 1
ATOM 982 C C . ALA A 1 134 ? 2.198 -1.236 4.954 1.00 96.00 134 ALA A C 1
ATOM 984 O O . ALA A 1 134 ? 1.577 -0.242 5.321 1.00 96.00 134 ALA A O 1
ATOM 985 N N . ILE A 1 135 ? 1.679 -2.459 4.961 1.00 97.25 135 ILE A N 1
ATOM 986 C CA . ILE A 1 135 ? 0.368 -2.802 5.511 1.00 97.25 135 ILE A CA 1
ATOM 987 C C . ILE A 1 135 ? 0.525 -3.951 6.502 1.00 97.25 135 ILE A C 1
ATOM 989 O O . ILE A 1 135 ? 1.300 -4.888 6.272 1.00 97.25 135 ILE A O 1
ATOM 993 N N . SER A 1 136 ? -0.172 -3.849 7.628 1.00 96.56 136 SER A N 1
ATOM 994 C CA . SER A 1 136 ? -0.215 -4.889 8.645 1.00 96.56 136 SER A CA 1
ATOM 995 C C . SER A 1 136 ? -1.150 -6.031 8.240 1.00 96.56 136 SER A C 1
ATOM 997 O O . SER A 1 136 ? -2.066 -5.867 7.435 1.00 96.56 136 SER A O 1
ATOM 999 N N . GLY A 1 137 ? -0.964 -7.199 8.852 1.00 95.38 137 GLY A N 1
ATOM 1000 C CA . GLY A 1 137 ? -2.050 -8.172 8.962 1.00 95.38 137 GLY A CA 1
ATOM 1001 C C . GLY A 1 137 ? -3.220 -7.609 9.780 1.00 95.38 137 GLY A C 1
ATOM 1002 O O . GLY A 1 137 ? -3.043 -6.676 10.568 1.00 95.38 137 GLY A O 1
ATOM 1003 N N . ILE A 1 138 ? -4.406 -8.202 9.617 1.00 93.25 138 ILE A N 1
ATOM 1004 C CA . ILE A 1 138 ? -5.643 -7.760 10.280 1.00 93.25 138 ILE A CA 1
ATOM 1005 C C . ILE A 1 138 ? -5.449 -7.696 11.801 1.00 93.25 138 ILE A C 1
ATOM 1007 O O . ILE A 1 138 ? -5.091 -8.689 12.434 1.00 93.25 138 ILE A O 1
ATOM 1011 N N . LEU A 1 139 ? -5.733 -6.529 12.383 1.00 92.19 139 LEU A N 1
ATOM 1012 C CA . LEU A 1 139 ? -5.726 -6.320 13.827 1.00 92.19 139 LEU A CA 1
ATOM 1013 C C . LEU A 1 139 ? -7.110 -6.637 14.399 1.00 92.19 139 LEU A C 1
ATOM 1015 O O . LEU A 1 139 ? -8.105 -6.013 14.033 1.00 92.19 139 LEU A O 1
ATOM 1019 N N . THR A 1 140 ? -7.176 -7.598 15.316 1.00 87.50 140 THR A N 1
ATOM 1020 C CA . THR A 1 140 ? -8.412 -7.954 16.020 1.00 87.50 140 THR A CA 1
ATOM 1021 C C . THR A 1 140 ? -8.353 -7.475 17.459 1.00 87.50 140 THR A C 1
ATOM 1023 O O . THR A 1 140 ? -7.440 -7.843 18.198 1.00 87.50 140 THR A O 1
ATOM 1026 N N . VAL A 1 141 ? -9.357 -6.717 17.890 1.00 78.62 141 VAL A N 1
ATOM 1027 C CA . VAL A 1 141 ? -9.544 -6.421 19.311 1.00 78.62 141 VAL A CA 1
ATOM 1028 C C . VAL A 1 141 ? -10.207 -7.634 19.952 1.00 78.62 141 VAL A C 1
ATOM 1030 O O . VAL A 1 141 ? -11.339 -7.980 19.617 1.00 78.62 141 VAL A O 1
ATOM 1033 N N . THR A 1 142 ? -9.516 -8.303 20.874 1.00 71.88 142 THR A N 1
ATOM 1034 C CA . THR A 1 142 ? -10.158 -9.319 21.714 1.00 71.88 142 THR A CA 1
ATOM 1035 C C . THR A 1 142 ? -11.199 -8.620 22.576 1.00 71.88 142 THR A C 1
ATOM 1037 O O . THR A 1 142 ? -10.842 -7.744 23.366 1.00 71.88 142 THR A O 1
ATOM 1040 N N . ALA A 1 143 ? -12.476 -8.976 22.416 1.00 66.19 143 ALA A N 1
ATOM 1041 C CA . ALA A 1 143 ? -13.534 -8.451 23.265 1.00 66.19 143 ALA A CA 1
ATOM 1042 C C . ALA A 1 143 ? -13.156 -8.691 24.733 1.00 66.19 143 ALA A C 1
ATOM 1044 O O . ALA A 1 143 ? -12.963 -9.832 25.158 1.00 66.19 143 ALA A O 1
ATOM 1045 N N . ILE A 1 144 ? -13.011 -7.610 25.498 1.00 65.94 144 ILE A N 1
ATOM 1046 C CA . ILE A 1 144 ? -12.931 -7.711 26.952 1.00 65.94 144 ILE A CA 1
ATOM 1047 C C . ILE A 1 144 ? -14.290 -8.280 27.379 1.00 65.94 144 ILE A C 1
ATOM 1049 O O . ILE A 1 144 ? -15.306 -7.734 26.934 1.00 65.94 144 ILE A O 1
ATOM 1053 N N . PRO A 1 145 ? -14.348 -9.365 28.180 1.00 63.12 145 PRO A N 1
ATOM 1054 C CA . PRO A 1 145 ? -15.611 -9.848 28.724 1.00 63.12 145 PRO A CA 1
ATOM 1055 C C . PRO A 1 145 ? -16.351 -8.654 29.311 1.00 63.12 145 PRO A C 1
ATOM 1057 O O . PRO A 1 145 ? -15.735 -7.881 30.051 1.00 63.12 145 PRO A O 1
ATOM 1060 N N . GLU A 1 146 ? -17.618 -8.464 28.931 1.00 68.19 146 GLU A N 1
ATOM 1061 C CA . GLU A 1 146 ? -18.406 -7.334 29.420 1.00 68.19 146 GLU A CA 1
ATOM 1062 C C . GLU A 1 146 ? -18.179 -7.189 30.931 1.00 68.19 146 GLU A C 1
ATOM 1064 O O . GLU A 1 146 ? -18.261 -8.194 31.654 1.00 68.19 146 GLU A O 1
ATOM 1069 N N . PRO A 1 147 ? -17.852 -5.982 31.436 1.00 60.78 147 PRO A N 1
ATOM 1070 C CA . PRO A 1 147 ? -17.746 -5.777 32.868 1.00 60.78 147 PRO A CA 1
ATOM 1071 C C . PRO A 1 147 ? -19.027 -6.323 33.492 1.00 60.78 147 PRO A C 1
ATOM 1073 O O . PRO A 1 147 ? -20.115 -5.999 33.014 1.00 60.78 147 PRO A O 1
ATOM 1076 N N . GLY A 1 148 ? -18.926 -7.137 34.547 1.00 63.19 148 GLY A N 1
ATOM 1077 C CA . GLY A 1 148 ? -20.063 -7.801 35.206 1.00 63.19 148 GLY A CA 1
ATOM 1078 C C . GLY A 1 148 ? -21.156 -6.867 35.760 1.00 63.19 148 GLY A C 1
ATOM 1079 O O . GLY A 1 148 ? -21.993 -7.304 36.539 1.00 63.19 148 GLY A O 1
ATOM 1080 N N . ILE A 1 149 ? -21.174 -5.591 35.374 1.00 64.00 149 ILE A N 1
ATOM 1081 C CA . ILE A 1 149 ? -22.195 -4.576 35.622 1.00 64.00 149 ILE A CA 1
ATOM 1082 C C . ILE A 1 149 ? -23.589 -5.082 35.232 1.00 64.00 149 ILE A C 1
ATOM 1084 O O . ILE A 1 149 ? -24.524 -4.849 35.990 1.00 64.00 149 ILE A O 1
ATOM 1088 N N . LEU A 1 150 ? -23.746 -5.836 34.135 1.00 60.78 150 LEU A N 1
ATOM 1089 C CA . LEU A 1 150 ? -25.026 -6.477 33.790 1.00 60.78 150 LEU A CA 1
ATOM 1090 C C . LEU A 1 150 ? -25.458 -7.506 34.848 1.00 60.78 150 LEU A C 1
ATOM 1092 O O . LEU A 1 150 ? -26.615 -7.520 35.269 1.00 60.78 150 LEU A O 1
ATOM 1096 N N . ALA A 1 151 ? -24.522 -8.312 35.353 1.00 61.28 151 ALA A N 1
ATOM 1097 C CA . ALA A 1 151 ? -24.798 -9.262 36.429 1.00 61.28 151 ALA A CA 1
ATOM 1098 C C . ALA A 1 151 ? -25.105 -8.550 37.762 1.00 61.28 151 ALA A C 1
ATOM 1100 O O . ALA A 1 151 ? -26.063 -8.912 38.445 1.00 61.28 151 ALA A O 1
ATOM 1101 N N . VAL A 1 152 ? -24.361 -7.494 38.112 1.00 63.28 152 VAL A N 1
ATOM 1102 C CA . VAL A 1 152 ? -24.596 -6.688 39.326 1.00 63.28 152 VAL A CA 1
ATOM 1103 C C . VAL A 1 152 ? -25.929 -5.938 39.251 1.00 63.28 152 VAL A C 1
ATOM 1105 O O . VAL A 1 152 ? -26.649 -5.877 40.246 1.00 63.28 152 VAL A O 1
ATOM 1108 N N . PHE A 1 153 ? -26.311 -5.422 38.082 1.00 66.19 153 PHE A N 1
ATOM 1109 C CA . PHE A 1 153 ? -27.597 -4.759 37.870 1.00 66.19 153 PHE A CA 1
ATOM 1110 C C . PHE A 1 153 ? -28.773 -5.731 38.055 1.00 66.19 153 PHE A C 1
ATOM 1112 O O . PHE A 1 153 ? -29.722 -5.428 38.780 1.00 66.19 153 PHE A O 1
ATOM 1119 N N . CYS A 1 154 ? -28.681 -6.941 37.495 1.00 63.78 154 CYS A N 1
ATOM 1120 C CA . CYS A 1 154 ? -29.697 -7.982 37.667 1.00 63.78 154 CYS A CA 1
ATOM 1121 C C . CYS A 1 154 ? -29.827 -8.457 39.129 1.00 63.78 154 CYS A C 1
ATOM 1123 O O . CYS A 1 154 ? -30.941 -8.642 39.632 1.00 63.78 154 CYS A O 1
ATOM 1125 N N . VAL A 1 155 ? -28.713 -8.599 39.855 1.00 67.38 155 VAL A N 1
ATOM 1126 C CA . VAL A 1 155 ? -28.733 -8.943 41.290 1.00 67.38 155 VAL A CA 1
ATOM 1127 C C . VAL A 1 155 ? -29.265 -7.779 42.144 1.00 67.38 155 VAL A C 1
ATOM 1129 O O . VAL A 1 155 ? -30.047 -7.991 43.070 1.00 67.38 155 VAL A O 1
ATOM 1132 N N . GLY A 1 156 ? -28.925 -6.533 41.808 1.00 65.62 156 GLY A N 1
ATOM 1133 C CA . GLY A 1 156 ? -29.436 -5.344 42.495 1.00 65.62 156 GLY A CA 1
ATOM 1134 C C . GLY A 1 156 ? -30.954 -5.180 42.362 1.00 65.62 156 GLY A C 1
ATOM 1135 O O . GLY A 1 156 ? -31.645 -4.918 43.351 1.00 65.62 156 GLY A O 1
ATOM 1136 N N . LEU A 1 157 ? -31.500 -5.402 41.162 1.00 64.75 157 LEU A N 1
ATOM 1137 C CA . LEU A 1 157 ? -32.944 -5.341 40.915 1.00 64.75 157 LEU A CA 1
ATOM 1138 C C . LEU A 1 157 ? -33.709 -6.459 41.635 1.00 64.75 157 LEU A C 1
ATOM 1140 O O . LEU A 1 157 ? -34.754 -6.202 42.239 1.00 64.75 157 LEU A O 1
ATOM 1144 N N . THR A 1 158 ? -33.186 -7.686 41.632 1.00 66.12 158 THR A N 1
ATOM 1145 C CA . THR A 1 158 ? -33.810 -8.806 42.358 1.00 66.12 158 THR A CA 1
ATOM 1146 C C . THR A 1 158 ? -33.776 -8.595 43.876 1.00 66.12 158 THR A C 1
ATOM 1148 O O . THR A 1 158 ? -34.793 -8.811 44.541 1.00 66.12 158 THR A O 1
ATOM 1151 N N . GLY A 1 159 ? -32.676 -8.070 44.428 1.00 63.62 159 GLY A N 1
ATOM 1152 C CA . GLY A 1 159 ? -32.575 -7.698 45.843 1.00 63.62 159 GLY A CA 1
ATOM 1153 C C . GLY A 1 159 ? -33.610 -6.648 46.274 1.00 63.62 159 GLY A C 1
ATOM 1154 O O . GLY A 1 159 ? -34.270 -6.808 47.303 1.00 63.62 159 GLY A O 1
ATOM 1155 N N . LEU A 1 160 ? -33.834 -5.611 45.459 1.00 62.03 1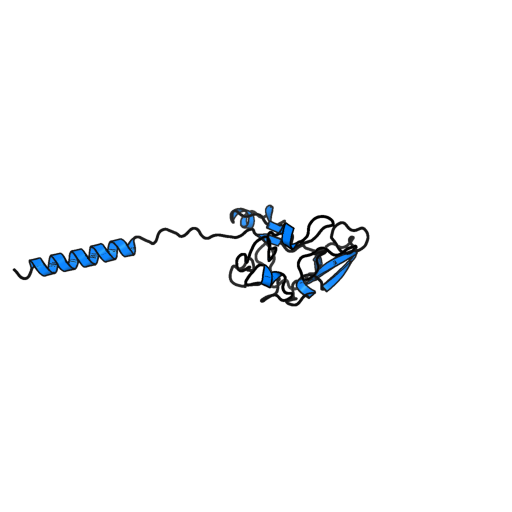60 LEU A N 1
ATOM 1156 C CA . LEU A 1 160 ? -34.829 -4.561 45.728 1.00 62.03 160 LEU A CA 1
ATOM 1157 C C . LEU A 1 160 ? -36.277 -5.079 45.706 1.00 62.03 160 LEU A C 1
ATOM 1159 O O . LEU A 1 160 ? -37.098 -4.661 46.529 1.00 62.03 160 LEU A O 1
ATOM 1163 N N . ILE A 1 161 ? -36.601 -6.009 44.803 1.00 68.75 161 ILE A N 1
ATOM 1164 C CA . ILE A 1 161 ? -37.939 -6.617 44.710 1.00 68.75 161 ILE A CA 1
ATOM 1165 C C . ILE A 1 161 ? -38.233 -7.484 45.943 1.00 68.75 161 ILE A C 1
ATOM 1167 O O . ILE A 1 161 ? -39.332 -7.417 46.504 1.00 68.75 161 ILE A O 1
ATOM 1171 N N . VAL A 1 162 ? -37.250 -8.260 46.410 1.00 69.50 162 VAL A N 1
ATOM 1172 C CA . VAL A 1 162 ? -37.391 -9.108 47.606 1.00 69.50 162 VAL A CA 1
ATOM 1173 C C . VAL A 1 162 ? -37.580 -8.263 48.870 1.00 69.50 162 VAL A C 1
ATOM 1175 O O . VAL A 1 162 ? -38.445 -8.572 49.692 1.00 69.50 162 VAL A O 1
ATOM 1178 N N . VAL A 1 163 ? -36.837 -7.160 49.015 1.00 66.94 163 VAL A N 1
ATOM 1179 C CA . VAL A 1 163 ? -36.968 -6.255 50.171 1.00 66.94 163 VAL A CA 1
ATOM 1180 C C . VAL A 1 163 ? -38.329 -5.550 50.194 1.00 66.94 163 VAL A C 1
ATOM 1182 O O . VAL A 1 163 ? -38.929 -5.428 51.262 1.00 66.94 16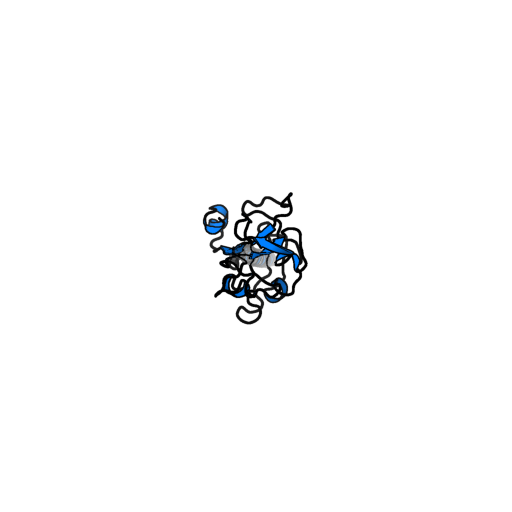3 VAL A O 1
ATOM 1185 N N . ARG A 1 164 ? -38.868 -5.136 49.037 1.00 63.69 164 ARG A N 1
ATOM 1186 C CA . ARG A 1 164 ? -40.210 -4.523 48.970 1.00 63.69 164 ARG A CA 1
ATOM 1187 C C . ARG A 1 164 ? -41.321 -5.491 49.373 1.00 63.69 164 ARG A C 1
ATOM 1189 O O . ARG A 1 164 ? -42.247 -5.076 50.060 1.00 63.69 164 ARG A O 1
ATOM 1196 N N . ARG A 1 165 ? -41.218 -6.774 49.010 1.00 62.03 165 ARG A N 1
ATOM 1197 C CA . ARG A 1 165 ? -42.219 -7.793 49.375 1.00 62.03 165 ARG A CA 1
ATOM 1198 C C . ARG A 1 165 ? -42.255 -8.109 50.871 1.00 62.03 165 ARG A C 1
ATOM 1200 O O . ARG A 1 165 ? -43.331 -8.370 51.392 1.00 62.03 165 ARG A O 1
ATOM 1207 N N . LYS A 1 166 ? -41.122 -8.031 51.578 1.00 59.31 166 LYS A N 1
ATOM 1208 C CA . LYS A 1 166 ? -41.065 -8.274 53.033 1.00 59.31 166 LYS A CA 1
ATOM 1209 C C . LYS A 1 166 ? -41.634 -7.142 53.898 1.00 59.31 166 LYS A C 1
ATOM 1211 O O . LYS A 1 166 ? -41.860 -7.369 55.075 1.00 59.31 166 LYS A O 1
ATOM 1216 N N . ARG A 1 167 ? -41.838 -5.935 53.355 1.00 55.53 167 ARG A N 1
ATOM 1217 C CA . ARG A 1 167 ? -42.415 -4.793 54.096 1.00 55.53 167 ARG A CA 1
ATOM 1218 C C . ARG A 1 167 ? -43.938 -4.660 53.957 1.00 55.53 167 ARG A C 1
ATOM 1220 O O . ARG A 1 167 ? -44.508 -3.774 54.578 1.00 55.53 167 ARG A O 1
ATOM 1227 N N . ALA A 1 168 ? -44.570 -5.479 53.117 1.00 55.34 168 ALA A N 1
ATOM 1228 C CA . ALA A 1 168 ? -46.003 -5.412 52.816 1.00 55.34 168 ALA A CA 1
ATOM 1229 C C . ALA A 1 168 ? -46.827 -6.552 53.456 1.00 55.34 168 ALA A C 1
ATOM 1231 O O . ALA A 1 168 ? -48.002 -6.695 53.128 1.00 55.34 168 ALA A O 1
ATOM 1232 N N . ALA A 1 169 ? -46.212 -7.355 54.326 1.00 47.09 169 ALA A N 1
ATOM 1233 C CA . ALA A 1 169 ? -46.841 -8.395 55.141 1.00 47.09 169 ALA A CA 1
ATOM 1234 C C . ALA A 1 169 ? -46.636 -8.050 56.619 1.00 47.09 169 ALA A C 1
ATOM 1236 O O . ALA A 1 169 ? -47.553 -8.345 57.413 1.00 47.09 169 ALA A O 1
#

pLDDT: mean 88.84, std 12.5, range [47.09, 98.44]

Foldseek 3Di:
DQCPPPVSVVLVWDKFFQAFDPVDFSCRRQCLQCPPNPFDAFFAAPVVPHTFARGSCRQLVFFTPAFQQADSVGDDRVPPFFKAFHCHFSNRGHDPQAGPPHQFWHAIATRHGGGRSRRGVDIDGPPDDGHTDIGIDDRDDDDDPPDCVVVVVVVVVVVVVVVVVVVVD

Sequence (169 aa):
LANLNPVLASLGTTWTAIASTETVNARANTATHPVANGAGAPIYLLDGSTKIADSNADLWSGTLDAPIDLYEDGTSPISAFLTVWTGTIQTGLSFPDRRLGETAIAYAGRTDQTGGGWIRNSVNALGQEHSLYAISGILTVTAIPEPGILAVFCVGLTGLIVVRRKRAA

Secondary structure (DSSP, 8-state):
-GGG-HHHHTTT--EEES---SS--HHHHTT--TTTTTT---EE-TTSS-EEESSHHHHTTS--SS-----TTS--S-TT--EEE--B-TTS-B-TTSSTT-SSEEEEEETT-SSTHHHHSEEEETTS--EE-EEEPPP--PPPP--THHHHHHHHHHHHHHHHHHT--